Protein AF-A0A5C6MUR7-F1 (afdb_monomer)

Mean predicted aligned error: 11.68 Å

Structure (mmCIF, N/CA/C/O backbone):
data_AF-A0A5C6MUR7-F1
#
_entry.id   AF-A0A5C6MUR7-F1
#
loop_
_atom_site.group_PDB
_atom_site.id
_atom_site.type_symbol
_atom_site.label_atom_id
_atom_site.label_alt_id
_atom_site.label_comp_id
_atom_site.label_asym_id
_atom_site.label_entity_id
_atom_site.label_seq_id
_atom_site.pdbx_PDB_ins_code
_atom_site.Cartn_x
_atom_site.Cartn_y
_atom_site.Cartn_z
_atom_site.oc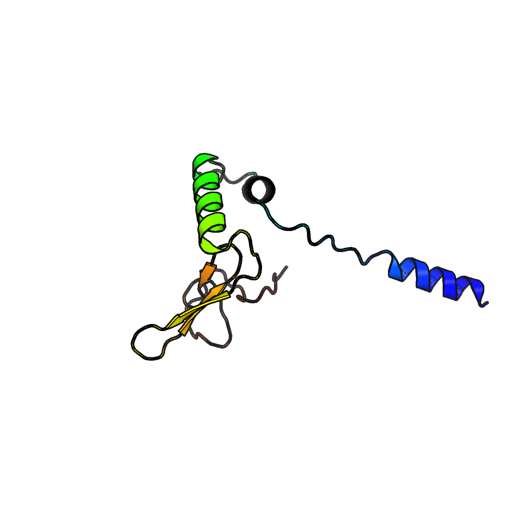cupancy
_atom_site.B_iso_or_equiv
_atom_site.auth_seq_id
_atom_site.auth_comp_id
_atom_site.auth_asym_id
_atom_site.auth_atom_id
_atom_site.pdbx_PDB_model_num
ATOM 1 N N . MET A 1 1 ? -44.549 -25.545 -18.283 1.00 50.78 1 MET A N 1
ATOM 2 C CA . MET A 1 1 ? -43.369 -25.531 -17.377 1.00 50.78 1 MET A CA 1
ATOM 3 C C . MET A 1 1 ? -42.419 -24.356 -17.661 1.00 50.78 1 MET A C 1
ATOM 5 O O . MET A 1 1 ? -41.348 -24.287 -17.076 1.00 50.78 1 MET A O 1
ATOM 9 N N . GLU A 1 2 ? -42.823 -23.378 -18.478 1.00 56.94 2 GLU A N 1
ATOM 10 C CA . GLU A 1 2 ? -41.952 -22.283 -18.941 1.00 56.94 2 GLU A CA 1
ATOM 11 C C . GLU A 1 2 ? -41.802 -21.112 -17.957 1.00 56.94 2 GLU A C 1
ATOM 13 O O . GLU A 1 2 ? -40.797 -20.407 -17.992 1.00 56.94 2 GLU A O 1
ATOM 18 N N . GLY A 1 3 ? -42.759 -20.914 -17.043 1.00 55.28 3 GLY A N 1
ATOM 19 C CA . GLY A 1 3 ? -42.715 -19.809 -16.075 1.00 55.28 3 GLY A CA 1
ATOM 20 C C . GLY A 1 3 ? -41.657 -19.984 -14.979 1.00 55.28 3 GLY A C 1
ATOM 21 O O . GLY A 1 3 ? -40.980 -19.028 -14.618 1.00 55.28 3 GLY A O 1
ATOM 22 N N . LYS A 1 4 ? -41.452 -21.218 -14.490 1.00 58.34 4 LYS A N 1
ATOM 23 C CA . LYS A 1 4 ? -40.490 -21.519 -13.410 1.00 58.34 4 LYS A CA 1
ATOM 24 C C . LYS A 1 4 ? -39.032 -21.329 -13.848 1.00 58.34 4 LYS A C 1
ATOM 26 O O . LYS A 1 4 ? -38.221 -20.858 -13.060 1.00 58.34 4 LYS A O 1
ATOM 31 N N . MET A 1 5 ? -38.724 -21.631 -15.112 1.00 62.00 5 MET A N 1
ATOM 32 C CA . MET A 1 5 ? -37.383 -21.462 -15.687 1.00 62.00 5 MET A CA 1
ATOM 33 C C . MET A 1 5 ? -36.985 -19.981 -15.770 1.00 62.00 5 MET A C 1
ATOM 35 O O . MET A 1 5 ? -35.854 -19.623 -15.456 1.00 62.00 5 MET A O 1
ATOM 39 N N . ARG A 1 6 ? -37.933 -19.102 -16.133 1.00 61.75 6 ARG A N 1
ATOM 40 C CA . ARG A 1 6 ? -37.694 -17.650 -16.208 1.00 61.75 6 ARG A CA 1
ATOM 41 C C . ARG A 1 6 ? -37.486 -17.024 -14.829 1.00 61.75 6 ARG A C 1
ATOM 43 O O . ARG A 1 6 ? -36.627 -16.165 -14.688 1.00 61.75 6 ARG A O 1
ATOM 50 N N . VAL A 1 7 ? -38.215 -17.493 -13.813 1.00 66.75 7 VAL A N 1
ATOM 51 C CA . VAL A 1 7 ? -38.049 -17.035 -12.421 1.00 66.75 7 VAL A CA 1
ATOM 52 C C . VAL A 1 7 ? -36.666 -17.408 -11.876 1.00 66.75 7 VAL A C 1
ATOM 54 O O . VAL A 1 7 ? -36.010 -16.571 -11.263 1.00 66.75 7 VAL A O 1
ATOM 57 N N . LEU A 1 8 ? -36.183 -18.623 -12.157 1.00 61.44 8 LEU A N 1
ATOM 58 C CA . LEU A 1 8 ? -34.841 -19.064 -11.756 1.00 61.44 8 LEU A CA 1
ATOM 59 C C . LEU A 1 8 ? -33.731 -18.243 -12.429 1.00 61.44 8 LEU A C 1
ATOM 61 O O . LEU A 1 8 ? -32.764 -17.870 -11.772 1.00 61.44 8 LEU A O 1
ATOM 65 N N . LEU A 1 9 ? -33.896 -17.906 -13.711 1.00 60.00 9 LEU A N 1
ATOM 66 C CA . LEU A 1 9 ? -32.955 -17.058 -14.451 1.00 60.00 9 LEU A CA 1
ATOM 67 C C . LEU A 1 9 ? -32.847 -15.646 -13.855 1.00 60.00 9 LEU A C 1
ATOM 69 O O . LEU A 1 9 ? -31.740 -15.145 -13.692 1.00 60.00 9 LEU A O 1
ATOM 73 N N . VAL A 1 10 ? -33.971 -15.025 -13.479 1.00 63.25 10 VAL A N 1
ATOM 74 C CA . VAL A 1 10 ? -33.990 -13.669 -12.895 1.00 63.25 10 VAL A CA 1
ATOM 75 C C . VAL A 1 10 ? -33.375 -13.640 -11.489 1.00 63.25 10 VAL A C 1
ATOM 77 O O . VAL A 1 10 ? -32.648 -12.703 -11.169 1.00 63.25 10 VAL A O 1
ATOM 80 N N . LEU A 1 11 ? -33.595 -14.678 -10.674 1.00 59.94 11 LEU A N 1
ATOM 81 C CA . LEU A 1 11 ? -33.025 -14.783 -9.321 1.00 59.94 11 LEU A CA 1
ATOM 82 C C . LEU A 1 11 ? -31.497 -14.963 -9.323 1.00 59.94 11 LEU A C 1
ATOM 84 O O . LEU A 1 11 ? -30.813 -14.442 -8.444 1.00 59.94 11 LEU A O 1
ATOM 88 N N . LEU A 1 12 ? -30.945 -15.662 -10.320 1.00 64.19 12 LEU A N 1
ATOM 89 C CA . LEU A 1 12 ? -29.494 -15.826 -10.465 1.00 64.19 12 LEU A CA 1
ATOM 90 C C . LEU A 1 12 ? -28.795 -14.528 -10.907 1.00 64.19 12 LEU A C 1
ATOM 92 O O . LEU A 1 12 ? -27.635 -14.311 -10.568 1.00 64.19 12 LEU A O 1
ATOM 96 N N . LEU A 1 13 ? -29.502 -13.639 -11.613 1.00 58.66 13 LEU A N 1
ATOM 97 C CA . LEU A 1 13 ? -28.966 -12.354 -12.080 1.00 58.66 13 LEU A CA 1
ATOM 98 C C . LEU A 1 13 ? -28.882 -11.285 -10.972 1.00 58.66 13 LEU A C 1
ATOM 100 O O . LEU A 1 13 ? -28.111 -10.338 -11.106 1.00 58.66 13 LEU A O 1
ATOM 104 N N . SER A 1 14 ? -29.627 -11.421 -9.868 1.00 62.88 14 SER A N 1
ATOM 105 C CA . SER A 1 14 ? -29.667 -10.412 -8.793 1.00 62.88 14 SER A CA 1
ATOM 106 C C . SER A 1 14 ? -28.505 -10.458 -7.788 1.00 62.88 14 SER A C 1
ATOM 108 O O . SER A 1 14 ? -28.422 -9.582 -6.934 1.00 62.88 14 SER A O 1
ATOM 110 N N . CYS A 1 15 ? -27.588 -11.427 -7.877 1.00 56.31 15 CYS A N 1
ATOM 111 C CA . CYS A 1 15 ? -26.512 -11.605 -6.887 1.00 56.31 15 CYS A CA 1
ATOM 112 C C . CYS A 1 15 ? -25.146 -11.007 -7.289 1.00 56.31 15 CYS A C 1
ATOM 114 O O . CYS A 1 15 ? -24.135 -11.338 -6.677 1.00 56.31 15 CYS A O 1
ATOM 116 N N . GLY A 1 16 ? -25.090 -10.158 -8.321 1.00 55.78 16 GLY A N 1
ATOM 117 C CA . GLY A 1 16 ? -23.824 -9.746 -8.946 1.00 55.78 16 GLY A CA 1
ATOM 118 C C . GLY A 1 16 ? -23.342 -8.315 -8.703 1.00 55.78 16 GLY A C 1
ATOM 119 O O . GLY A 1 16 ? -22.262 -7.984 -9.185 1.00 55.78 16 GLY A O 1
ATOM 120 N N . LEU A 1 17 ? -24.084 -7.450 -7.998 1.00 49.03 17 LEU A N 1
ATOM 121 C CA . LEU A 1 17 ? -23.581 -6.103 -7.697 1.00 49.03 17 LEU A CA 1
ATOM 122 C C . LEU A 1 17 ? -22.566 -6.177 -6.552 1.00 49.03 17 LEU A C 1
ATOM 124 O O . LEU A 1 17 ? -22.871 -5.871 -5.403 1.00 49.03 17 LEU A O 1
ATOM 128 N N . VAL A 1 18 ? -21.348 -6.615 -6.879 1.00 60.06 18 VAL A N 1
ATOM 129 C CA . VAL A 1 18 ? -20.186 -6.296 -6.058 1.00 60.06 18 VAL A CA 1
ATOM 130 C C . VAL A 1 18 ? -19.976 -4.792 -6.216 1.00 60.06 18 VAL A C 1
ATOM 132 O O . VAL A 1 18 ? -19.613 -4.296 -7.282 1.00 60.06 18 VAL A O 1
ATOM 135 N N . ASP A 1 19 ? -20.345 -4.042 -5.186 1.00 48.03 19 ASP A N 1
ATOM 136 C CA . ASP A 1 19 ? -20.177 -2.598 -5.170 1.00 48.03 19 ASP A CA 1
ATOM 137 C C . ASP A 1 19 ? -18.677 -2.324 -5.021 1.00 48.03 19 ASP A C 1
ATOM 139 O O . ASP A 1 19 ? -18.104 -2.453 -3.936 1.00 48.03 19 ASP A O 1
ATOM 143 N N . SER A 1 20 ? -17.988 -2.045 -6.129 1.00 60.88 20 SER A N 1
ATOM 144 C CA . SER A 1 20 ? -16.594 -1.609 -6.080 1.00 60.88 20 SER A CA 1
ATOM 145 C C . SER A 1 20 ? -16.566 -0.145 -5.643 1.00 60.88 20 SER A C 1
ATOM 147 O O . SER A 1 20 ? -16.295 0.751 -6.446 1.00 60.88 20 SER A O 1
ATOM 149 N N . GLN A 1 21 ? -16.899 0.115 -4.378 1.00 65.31 21 GLN A N 1
ATOM 150 C CA . GLN A 1 21 ? -16.852 1.465 -3.845 1.00 65.31 21 GLN A CA 1
ATOM 151 C C . GLN A 1 21 ? -15.391 1.948 -3.871 1.00 65.31 21 GLN A C 1
ATOM 153 O O . GLN A 1 21 ? -14.513 1.283 -3.310 1.00 65.31 21 GLN A O 1
ATOM 158 N N . PRO A 1 22 ? -15.085 3.080 -4.532 1.00 69.19 22 PRO A N 1
ATOM 159 C CA . PRO A 1 22 ? -13.721 3.575 -4.600 1.00 69.19 22 PRO A CA 1
ATOM 160 C C . PRO A 1 22 ? -13.219 3.908 -3.194 1.00 69.19 22 PRO A C 1
ATOM 162 O O . PRO A 1 22 ? -13.878 4.614 -2.424 1.00 69.19 22 PRO A O 1
ATOM 165 N N . VAL A 1 23 ? -12.028 3.406 -2.862 1.00 86.44 23 VAL A N 1
ATOM 166 C CA . VAL A 1 23 ? -11.382 3.725 -1.589 1.00 86.44 23 VAL A CA 1
ATOM 167 C C . VAL A 1 23 ? -11.055 5.219 -1.573 1.00 86.44 23 VAL A C 1
ATOM 169 O O . VAL A 1 23 ? -10.481 5.755 -2.514 1.00 86.44 23 VAL A O 1
ATOM 172 N N . ASN A 1 24 ? -11.433 5.910 -0.500 1.00 90.06 24 ASN A N 1
ATOM 173 C CA . ASN A 1 24 ? -11.117 7.318 -0.261 1.00 90.06 24 ASN A CA 1
ATOM 174 C C . ASN A 1 24 ? -10.484 7.485 1.132 1.00 90.06 24 ASN A C 1
ATOM 176 O O . ASN A 1 24 ? -10.294 6.501 1.845 1.00 90.06 24 ASN A O 1
ATOM 180 N N . LYS A 1 25 ? -10.161 8.719 1.541 1.00 90.75 25 LYS A N 1
ATOM 181 C CA . LYS A 1 25 ? -9.479 9.001 2.821 1.00 90.75 25 LYS A CA 1
ATOM 182 C C . LYS A 1 25 ? -10.168 8.353 4.027 1.00 90.75 25 LYS A C 1
ATOM 184 O O . LYS A 1 25 ? -9.534 7.600 4.763 1.00 90.75 25 LYS A O 1
ATOM 189 N N . CYS A 1 26 ? -11.453 8.651 4.220 1.00 90.56 26 CYS A N 1
ATOM 190 C CA . CYS A 1 26 ? -12.217 8.178 5.374 1.00 90.56 26 CYS A CA 1
ATOM 191 C C . CYS A 1 26 ? -12.431 6.666 5.307 1.00 90.56 26 CYS A C 1
ATOM 193 O O . CYS A 1 26 ? -12.258 5.979 6.310 1.00 90.56 26 CYS A O 1
ATOM 195 N N . HIS A 1 27 ? -12.737 6.147 4.115 1.00 91.75 27 HIS A N 1
ATOM 196 C CA . HIS A 1 27 ? -12.964 4.721 3.926 1.00 91.75 27 HIS A CA 1
ATOM 197 C C . HIS A 1 27 ? -11.695 3.899 4.183 1.00 91.75 27 HIS A C 1
ATOM 199 O O . HIS A 1 27 ? -11.743 2.885 4.871 1.00 91.75 27 HIS A O 1
ATOM 205 N N . LEU A 1 28 ? -10.532 4.370 3.719 1.00 91.88 28 LEU A N 1
ATOM 206 C CA . LEU A 1 28 ? -9.253 3.736 4.033 1.00 91.88 28 LEU A CA 1
ATOM 207 C C . LEU A 1 28 ? -9.004 3.720 5.543 1.00 91.88 28 LEU A C 1
ATOM 209 O O . LEU A 1 28 ? -8.634 2.687 6.090 1.00 91.88 28 LEU A O 1
ATOM 213 N N . GLN A 1 29 ? -9.223 4.846 6.224 1.00 89.88 29 GLN A N 1
ATOM 214 C CA . GLN A 1 29 ? -9.026 4.924 7.669 1.00 89.88 29 GLN A CA 1
ATOM 215 C C . GLN A 1 29 ? -9.926 3.932 8.419 1.00 89.88 29 GLN A C 1
ATOM 217 O O . GLN A 1 29 ? -9.462 3.258 9.335 1.00 89.88 29 GLN A O 1
ATOM 222 N N . GLU A 1 30 ? -11.188 3.803 8.015 1.00 90.56 30 GLU A N 1
ATOM 223 C CA . GLU A 1 30 ? -12.123 2.838 8.592 1.00 90.56 30 GLU A CA 1
ATOM 224 C C . GLU A 1 30 ? -11.662 1.389 8.379 1.00 90.56 30 GLU A C 1
ATOM 226 O O . GLU A 1 30 ? -11.608 0.618 9.342 1.00 90.56 30 GLU A O 1
ATOM 231 N N . LEU A 1 31 ? -11.230 1.041 7.162 1.00 89.62 31 LEU A N 1
ATOM 232 C CA . LEU A 1 31 ? -10.670 -0.279 6.854 1.00 89.62 31 LEU A CA 1
ATOM 233 C C . LEU A 1 31 ? -9.430 -0.584 7.703 1.00 89.62 31 LEU A C 1
ATOM 235 O O . LEU A 1 31 ? -9.282 -1.692 8.215 1.00 89.62 31 LEU A O 1
ATOM 239 N N . MET A 1 32 ? -8.552 0.400 7.909 1.00 88.88 32 MET A N 1
ATOM 240 C CA . MET A 1 32 ? -7.363 0.242 8.750 1.00 88.88 32 MET A CA 1
ATOM 241 C C . MET A 1 32 ? -7.721 0.068 10.226 1.00 88.88 32 MET A C 1
ATOM 243 O O . MET A 1 32 ? -7.130 -0.772 10.906 1.00 88.88 32 MET A O 1
ATOM 247 N N . ILE A 1 33 ? -8.710 0.812 10.731 1.00 86.88 33 ILE A N 1
ATOM 248 C CA . ILE A 1 33 ? -9.236 0.620 12.087 1.00 86.88 33 ILE A CA 1
ATOM 249 C C . ILE A 1 33 ? -9.777 -0.800 12.223 1.00 86.88 33 ILE A C 1
ATOM 251 O O . ILE A 1 33 ? -9.420 -1.495 13.169 1.00 86.88 33 ILE A O 1
ATOM 255 N N . GLN A 1 34 ? -10.593 -1.257 11.273 1.00 89.75 34 GLN A N 1
ATOM 256 C CA . GLN A 1 34 ? -11.172 -2.596 11.290 1.00 89.75 34 GLN A CA 1
ATOM 257 C C . GLN A 1 34 ? -10.102 -3.693 11.244 1.00 89.75 34 GLN A C 1
ATOM 259 O O . GLN A 1 34 ? -10.146 -4.603 12.069 1.00 89.75 34 GLN A O 1
ATOM 264 N N . ALA A 1 35 ? -9.124 -3.584 10.342 1.00 86.19 35 ALA A N 1
ATOM 265 C CA . ALA A 1 35 ? -8.047 -4.559 10.171 1.00 86.19 35 ALA A CA 1
ATOM 266 C C . ALA A 1 35 ? -7.094 -4.643 11.377 1.00 86.19 35 ALA A C 1
ATOM 268 O O . ALA A 1 35 ? -6.383 -5.633 11.540 1.00 86.19 35 ALA A O 1
ATOM 269 N N . THR A 1 36 ? -7.067 -3.613 12.228 1.00 86.25 36 THR A N 1
ATOM 270 C CA . THR A 1 36 ? -6.179 -3.539 13.400 1.00 86.25 36 THR A CA 1
ATOM 271 C C . THR A 1 36 ? -6.908 -3.733 14.730 1.00 86.25 36 THR A C 1
ATOM 273 O O . THR A 1 36 ? -6.262 -3.743 15.783 1.00 86.25 36 THR A O 1
ATOM 276 N N . LYS A 1 37 ? -8.236 -3.940 14.717 1.00 86.94 37 LYS A N 1
ATOM 277 C CA . LYS A 1 37 ? -9.017 -4.248 15.926 1.00 86.94 37 LYS A CA 1
ATOM 278 C C . LYS A 1 37 ? -8.400 -5.440 16.666 1.00 86.94 37 LYS A C 1
ATOM 280 O O . LYS A 1 37 ? -8.133 -6.483 16.082 1.00 86.94 37 LYS A O 1
ATOM 285 N N . GLY A 1 38 ? -8.170 -5.274 17.968 1.00 81.19 38 GLY A N 1
ATOM 286 C CA . GLY A 1 38 ? -7.580 -6.309 18.826 1.00 81.19 38 GLY A CA 1
ATOM 287 C C . GLY A 1 38 ? -6.053 -6.447 18.738 1.00 81.19 38 GLY A C 1
ATOM 288 O O . GLY A 1 38 ? -5.495 -7.303 19.420 1.00 81.19 38 GLY A O 1
ATOM 289 N N . LYS A 1 39 ? -5.354 -5.611 17.953 1.00 79.62 39 LYS A N 1
ATOM 290 C CA . LYS A 1 39 ? -3.885 -5.614 17.853 1.00 79.62 39 LYS A CA 1
ATOM 291 C C . LYS A 1 39 ? -3.268 -4.461 18.657 1.00 79.62 39 LYS A C 1
ATOM 293 O O . LYS A 1 39 ? -3.337 -3.305 18.254 1.00 79.62 39 LYS A O 1
ATOM 298 N N . SER A 1 40 ? -2.600 -4.762 19.770 1.00 62.25 40 SER A N 1
ATOM 299 C CA . SER A 1 40 ? -1.979 -3.769 20.667 1.00 62.25 40 SER A CA 1
ATOM 300 C C . SER A 1 40 ? -0.549 -3.380 20.255 1.00 62.25 40 SER A C 1
ATOM 302 O O . SER A 1 40 ? 0.360 -3.373 21.081 1.00 62.25 40 SER A O 1
ATOM 304 N N . ASN A 1 41 ? -0.324 -3.090 18.969 1.00 64.50 41 ASN A N 1
ATOM 305 C CA . ASN A 1 41 ? 1.029 -2.916 18.411 1.00 64.50 41 ASN A CA 1
ATOM 306 C C . ASN A 1 41 ? 1.292 -1.491 17.878 1.00 64.50 41 ASN A C 1
ATOM 308 O O . ASN A 1 41 ? 2.100 -1.317 16.972 1.00 64.50 41 ASN A O 1
ATOM 312 N N . GLY A 1 42 ? 0.564 -0.471 18.353 1.00 66.38 42 GLY A N 1
ATOM 313 C CA . GLY A 1 42 ? 0.674 0.917 17.857 1.00 66.38 42 GLY A CA 1
ATOM 314 C C . GLY A 1 42 ? 0.035 1.163 16.480 1.00 66.38 42 GLY A C 1
ATOM 315 O O . GLY A 1 42 ? -0.157 2.303 16.077 1.00 66.38 42 GLY A O 1
ATOM 316 N N . LEU A 1 43 ? -0.377 0.099 15.789 1.00 70.31 43 LEU A N 1
ATOM 317 C CA . LEU A 1 43 ? -1.117 0.127 14.521 1.00 70.31 43 LEU A CA 1
ATOM 318 C C . LEU A 1 43 ? -2.526 0.733 14.638 1.00 70.31 43 LEU A C 1
ATOM 320 O O . LEU A 1 43 ? -3.070 1.180 13.635 1.00 70.31 43 LEU A O 1
ATOM 324 N N . SER A 1 44 ? -3.092 0.777 15.848 1.00 71.81 44 SER A N 1
ATOM 325 C CA . SER A 1 44 ? -4.362 1.444 16.156 1.00 71.81 44 SER A CA 1
ATOM 326 C C . SER A 1 44 ? -4.214 2.957 16.393 1.00 71.81 44 SER A C 1
ATOM 328 O O . SER A 1 44 ? -5.204 3.634 16.676 1.00 71.81 44 SER A O 1
ATOM 330 N N . ASP A 1 45 ? -2.991 3.498 16.333 1.00 85.62 45 ASP A N 1
ATOM 331 C CA . ASP A 1 45 ? -2.732 4.922 16.531 1.00 85.62 45 ASP A CA 1
ATOM 332 C C . ASP A 1 45 ? -3.212 5.743 15.321 1.00 85.62 45 ASP A C 1
ATOM 334 O O . ASP A 1 45 ? -2.827 5.507 14.171 1.00 85.62 45 ASP A O 1
ATOM 338 N N . ARG A 1 46 ? -4.046 6.755 15.583 1.00 84.62 46 ARG A N 1
ATOM 339 C CA . ARG A 1 46 ? -4.629 7.611 14.536 1.00 84.62 46 ARG A CA 1
ATOM 340 C C . ARG A 1 46 ? -3.582 8.424 13.771 1.00 84.62 46 ARG A C 1
ATOM 342 O O . ARG A 1 46 ? -3.771 8.680 12.586 1.00 84.62 46 ARG A O 1
ATOM 349 N N . THR A 1 47 ? -2.484 8.809 14.415 1.00 88.81 47 THR A N 1
ATOM 350 C CA . THR A 1 47 ? -1.356 9.512 13.785 1.00 88.81 47 THR A CA 1
ATOM 351 C C . THR A 1 47 ? -0.639 8.595 12.806 1.00 88.81 47 THR A C 1
ATOM 353 O O . THR A 1 47 ? -0.265 9.020 11.712 1.00 88.81 47 THR A O 1
ATOM 356 N N . PHE A 1 48 ? -0.465 7.323 13.170 1.00 88.94 48 PHE A N 1
ATOM 357 C CA . PHE A 1 48 ? 0.115 6.327 12.274 1.00 88.94 48 PHE A CA 1
ATOM 358 C C . PHE A 1 48 ? -0.784 6.077 11.056 1.00 88.94 48 PHE A C 1
ATOM 360 O O . PHE A 1 48 ? -0.307 6.133 9.922 1.00 88.94 48 PHE A O 1
ATOM 367 N N . MET A 1 49 ? -2.094 5.916 11.267 1.00 87.56 49 MET A N 1
ATOM 368 C CA . MET A 1 49 ? -3.065 5.799 10.171 1.00 87.56 49 MET A CA 1
ATOM 369 C C . MET A 1 49 ? -3.044 7.027 9.258 1.00 87.56 49 MET A C 1
ATOM 371 O O . MET A 1 49 ? -3.020 6.878 8.042 1.00 87.56 49 MET A O 1
ATOM 375 N N . ALA A 1 50 ? -2.967 8.239 9.817 1.00 91.81 50 ALA A N 1
ATOM 376 C CA . ALA A 1 50 ? -2.879 9.466 9.028 1.00 91.81 50 ALA A CA 1
ATOM 377 C C . ALA A 1 50 ? -1.621 9.510 8.143 1.00 91.81 50 ALA A C 1
ATOM 379 O O . ALA A 1 50 ? -1.703 9.936 6.990 1.00 91.81 50 ALA A O 1
ATOM 380 N N . LYS A 1 51 ? -0.469 9.029 8.637 1.00 93.94 51 LYS A N 1
ATOM 381 C CA . LYS A 1 51 ? 0.757 8.910 7.826 1.00 93.94 51 LYS A CA 1
ATOM 382 C C . LYS A 1 51 ? 0.567 7.949 6.657 1.00 93.94 51 LYS A C 1
ATOM 384 O O . LYS A 1 51 ? 0.975 8.273 5.544 1.00 93.94 51 LYS A O 1
ATOM 389 N N . ILE A 1 52 ? -0.072 6.804 6.890 1.00 93.06 52 ILE A N 1
ATOM 390 C CA . ILE A 1 52 ? -0.345 5.838 5.822 1.00 93.06 52 ILE A CA 1
ATOM 391 C C . ILE A 1 52 ? -1.338 6.414 4.813 1.00 93.06 52 ILE A C 1
ATOM 393 O O . ILE A 1 52 ? -1.067 6.372 3.617 1.00 93.06 52 ILE A O 1
ATOM 397 N N . THR A 1 53 ? -2.437 7.019 5.267 1.00 93.81 53 THR A N 1
ATOM 398 C CA . THR A 1 53 ? -3.411 7.677 4.386 1.00 93.81 53 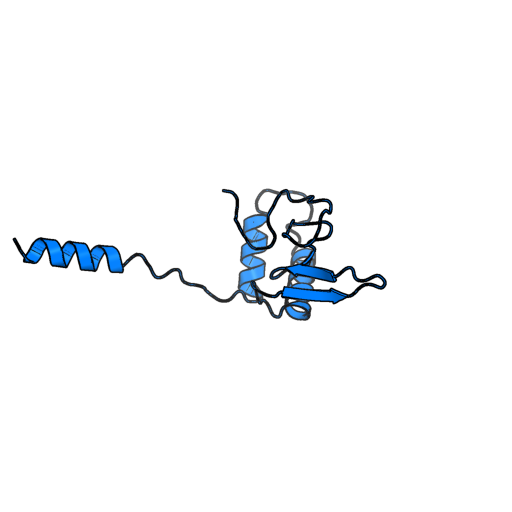THR A CA 1
ATOM 399 C C . THR A 1 53 ? -2.755 8.767 3.538 1.00 93.81 53 THR A C 1
ATOM 401 O O . THR A 1 53 ? -3.015 8.843 2.341 1.00 93.81 53 THR A O 1
ATOM 404 N N . CYS A 1 54 ? -1.865 9.574 4.125 1.00 95.81 54 CYS A N 1
ATOM 405 C CA . CYS A 1 54 ? -1.105 10.597 3.405 1.00 95.81 54 CYS A CA 1
ATOM 406 C C . CYS A 1 54 ? -0.173 9.987 2.346 1.00 95.81 54 CYS A C 1
ATOM 408 O O . CYS A 1 54 ? -0.132 10.461 1.207 1.00 95.81 54 CYS A O 1
ATOM 410 N N . ALA A 1 55 ? 0.537 8.907 2.690 1.00 95.62 55 ALA A N 1
ATOM 411 C CA . ALA A 1 55 ? 1.378 8.190 1.739 1.00 95.62 55 ALA A CA 1
ATOM 412 C C . ALA A 1 55 ? 0.543 7.658 0.566 1.00 95.62 55 ALA A C 1
ATOM 414 O O . ALA A 1 55 ? 0.856 7.961 -0.580 1.00 95.62 55 ALA A O 1
ATOM 415 N N . VAL A 1 56 ? -0.559 6.958 0.846 1.00 96.06 56 VAL A N 1
ATOM 416 C CA . VAL A 1 56 ? -1.488 6.425 -0.163 1.00 96.06 56 VAL A CA 1
ATOM 417 C C . VAL A 1 56 ? -2.028 7.522 -1.080 1.00 96.06 56 VAL A C 1
ATOM 419 O O . VAL A 1 56 ? -2.003 7.382 -2.303 1.00 96.06 56 VAL A O 1
ATOM 422 N N . GLU A 1 57 ? -2.492 8.635 -0.515 1.00 95.62 57 GLU A N 1
ATOM 423 C CA . GLU A 1 57 ? -2.985 9.764 -1.303 1.00 95.62 57 GLU A CA 1
ATOM 424 C C . GLU A 1 57 ? -1.911 10.293 -2.258 1.00 95.62 57 GLU A C 1
ATOM 426 O O . GLU A 1 57 ? -2.195 10.556 -3.427 1.00 95.62 57 GLU A O 1
ATOM 431 N N . THR A 1 58 ? -0.678 10.412 -1.768 1.00 95.62 58 THR A N 1
ATOM 432 C CA . THR A 1 58 ? 0.447 10.963 -2.526 1.00 95.62 58 THR A CA 1
ATOM 433 C C . THR A 1 58 ? 0.922 10.010 -3.621 1.00 95.62 58 THR A C 1
ATOM 435 O O . THR A 1 58 ? 1.225 10.459 -4.725 1.00 95.62 58 THR A O 1
ATOM 438 N N . VAL A 1 59 ? 0.986 8.705 -3.336 1.00 94.06 59 VAL A N 1
ATOM 439 C CA . VAL A 1 59 ? 1.621 7.722 -4.229 1.00 94.06 59 VAL A CA 1
ATOM 440 C C . VAL A 1 59 ? 0.661 7.074 -5.220 1.00 94.06 59 VAL A C 1
ATOM 442 O O . VAL A 1 59 ? 1.057 6.781 -6.344 1.00 94.06 59 VAL A O 1
ATOM 445 N N . THR A 1 60 ? -0.593 6.842 -4.828 1.00 95.06 60 THR A N 1
ATOM 446 C CA . THR A 1 60 ? -1.553 6.078 -5.640 1.00 95.06 60 THR A CA 1
ATOM 447 C C . THR A 1 60 ? -2.875 6.792 -5.832 1.00 95.06 60 THR A C 1
ATOM 449 O O . THR A 1 60 ? -3.689 6.320 -6.621 1.00 95.06 60 THR A O 1
ATOM 452 N N . ARG A 1 61 ? -3.123 7.914 -5.137 1.00 95.25 61 ARG A N 1
ATOM 453 C CA . ARG A 1 61 ? -4.429 8.596 -5.143 1.00 95.25 61 ARG A CA 1
ATOM 454 C C . ARG A 1 61 ? -5.572 7.621 -4.825 1.00 95.25 61 ARG A C 1
ATOM 456 O O . ARG A 1 61 ? -6.639 7.704 -5.420 1.00 95.25 61 ARG A O 1
ATOM 463 N N . PHE A 1 62 ? -5.321 6.694 -3.895 1.00 93.88 62 PHE A N 1
ATOM 464 C CA . PHE A 1 62 ? -6.235 5.613 -3.503 1.00 93.88 62 PHE A CA 1
ATOM 465 C C . PHE A 1 62 ? -6.564 4.588 -4.604 1.00 93.88 62 PHE A C 1
ATOM 467 O O . PHE A 1 62 ? -7.479 3.782 -4.441 1.00 93.88 62 PHE A O 1
ATOM 474 N N . ASN A 1 63 ? -5.806 4.556 -5.703 1.00 92.00 63 ASN A N 1
ATOM 475 C CA . ASN A 1 63 ? -5.958 3.536 -6.732 1.00 92.00 63 ASN A CA 1
ATOM 476 C C . ASN A 1 63 ? -5.441 2.178 -6.223 1.00 92.00 63 ASN A C 1
ATOM 478 O O . ASN A 1 63 ? -4.236 1.959 -6.074 1.00 92.00 63 ASN A O 1
ATOM 482 N N . THR A 1 64 ? -6.363 1.251 -5.969 1.00 91.06 64 THR A N 1
ATOM 483 C CA . THR A 1 64 ? -6.076 -0.108 -5.483 1.00 91.06 64 THR A CA 1
ATOM 484 C C . THR A 1 64 ? -5.438 -1.010 -6.535 1.00 91.06 64 THR A C 1
ATOM 486 O O . THR A 1 64 ? -4.840 -2.017 -6.171 1.00 91.06 64 THR A O 1
ATOM 489 N N . SER A 1 65 ? -5.496 -0.629 -7.811 1.00 91.12 65 SER A N 1
ATOM 490 C CA . SER A 1 65 ? -4.893 -1.341 -8.942 1.00 91.12 65 SER A CA 1
ATOM 491 C C . SER A 1 65 ? -3.625 -0.655 -9.464 1.00 91.12 65 SER A C 1
ATOM 493 O O . SER A 1 65 ? -3.149 -0.986 -10.548 1.00 91.12 65 SER A O 1
ATOM 495 N N . ALA A 1 66 ? -3.072 0.316 -8.729 1.00 92.81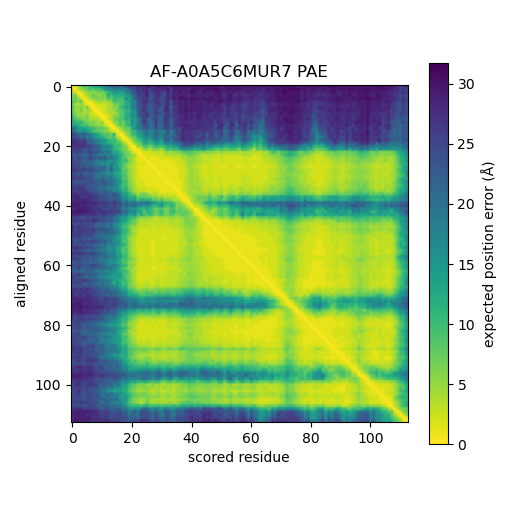 66 ALA A N 1
ATOM 496 C CA . ALA A 1 66 ? -1.869 1.029 -9.142 1.00 92.81 66 ALA A CA 1
ATOM 497 C C . ALA A 1 66 ? -0.672 0.076 -9.287 1.00 92.81 66 ALA A C 1
ATOM 499 O O . ALA A 1 66 ? -0.324 -0.644 -8.350 1.00 92.81 66 ALA A O 1
ATOM 500 N N . VAL A 1 67 ? -0.007 0.129 -10.442 1.00 91.88 67 VAL A N 1
ATOM 501 C CA . VAL A 1 67 ? 1.249 -0.583 -10.694 1.00 91.88 67 VAL A CA 1
ATOM 502 C C . VAL A 1 67 ? 2.291 0.413 -11.172 1.00 91.88 67 VAL A C 1
ATOM 504 O O . VAL A 1 67 ? 2.139 1.004 -12.238 1.00 91.88 67 VAL A O 1
ATOM 507 N N . ASN A 1 68 ? 3.363 0.572 -10.400 1.00 91.69 68 ASN A N 1
ATOM 508 C CA . ASN A 1 68 ? 4.502 1.402 -10.780 1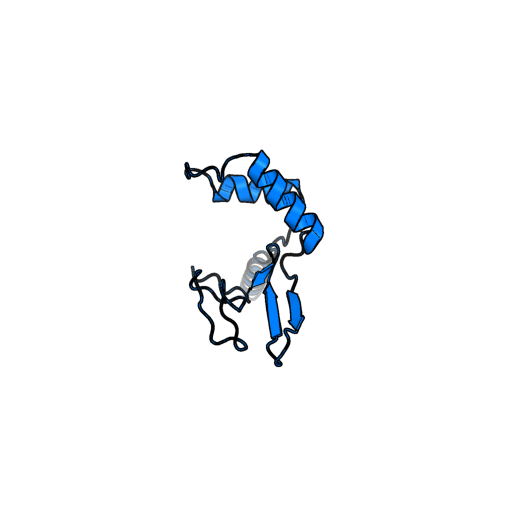.00 91.69 68 ASN A CA 1
ATOM 509 C C . ASN A 1 68 ? 5.730 0.534 -11.040 1.00 91.69 68 ASN A C 1
ATOM 511 O O . ASN A 1 68 ? 5.917 -0.509 -10.413 1.00 91.69 68 ASN A O 1
ATOM 515 N N . GLN A 1 69 ? 6.578 0.969 -11.971 1.00 89.69 69 GLN A N 1
ATOM 516 C CA . GLN A 1 69 ? 7.796 0.255 -12.343 1.00 89.69 69 GLN A CA 1
ATOM 517 C C . GLN A 1 69 ? 9.006 1.169 -12.194 1.00 89.69 69 GLN A C 1
ATOM 519 O O . GLN A 1 69 ? 8.979 2.323 -12.618 1.00 89.69 69 GLN A O 1
ATOM 524 N N . MET A 1 70 ? 10.077 0.637 -11.614 1.00 85.12 70 MET A N 1
ATOM 525 C CA . MET A 1 70 ? 11.353 1.324 -11.482 1.00 85.12 70 MET A CA 1
ATOM 526 C C . MET A 1 70 ? 12.464 0.464 -12.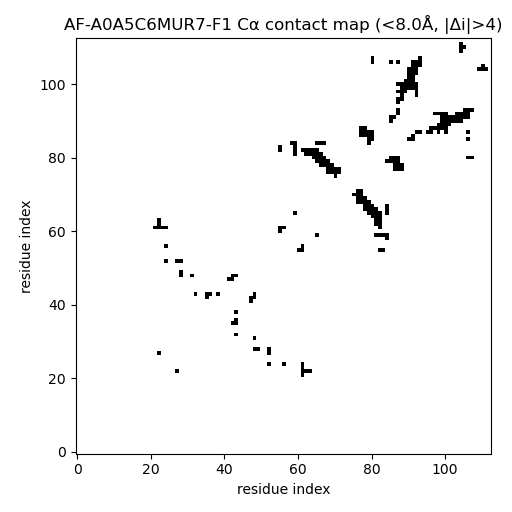076 1.00 85.12 70 MET A C 1
ATOM 528 O O . MET A 1 70 ? 12.725 -0.654 -11.626 1.00 85.12 70 MET A O 1
ATOM 532 N N . THR A 1 71 ? 13.146 1.000 -13.084 1.00 80.44 71 THR A N 1
ATOM 533 C CA . THR A 1 71 ? 14.317 0.354 -13.681 1.00 80.44 71 THR A CA 1
ATOM 534 C C . THR A 1 71 ? 15.544 0.680 -12.843 1.00 80.44 71 THR A C 1
ATOM 536 O O . THR A 1 71 ? 15.955 1.836 -12.756 1.00 80.44 71 THR A O 1
ATOM 539 N N . ARG A 1 72 ? 16.152 -0.335 -12.224 1.00 71.19 72 ARG A N 1
ATOM 540 C CA . ARG A 1 72 ? 17.435 -0.179 -11.528 1.00 71.19 72 ARG A CA 1
ATOM 541 C C . ARG A 1 72 ? 18.587 -0.429 -12.500 1.00 71.19 72 ARG A C 1
ATOM 543 O O . ARG A 1 72 ? 18.477 -1.273 -13.389 1.00 71.19 72 ARG A O 1
ATOM 550 N N . THR A 1 73 ? 19.726 0.223 -12.277 1.00 64.88 73 THR A N 1
ATOM 551 C CA . THR A 1 73 ? 20.975 -0.039 -13.008 1.00 64.88 73 THR A CA 1
ATOM 552 C C . THR A 1 73 ? 21.285 -1.545 -13.010 1.00 64.88 73 THR A C 1
ATOM 554 O O . THR A 1 73 ? 21.366 -2.168 -11.942 1.00 64.88 73 THR A O 1
ATOM 557 N N . GLY A 1 74 ? 21.399 -2.135 -14.208 1.00 68.25 74 GLY A N 1
ATOM 558 C CA . GLY A 1 74 ? 21.597 -3.577 -14.420 1.00 68.25 74 GLY A CA 1
ATOM 559 C C . GLY A 1 74 ? 20.354 -4.375 -14.854 1.00 68.25 74 GLY A C 1
ATOM 560 O O . GLY A 1 74 ? 20.240 -5.536 -14.475 1.00 68.25 74 GLY A O 1
ATOM 561 N N . ASN A 1 75 ? 19.425 -3.776 -15.613 1.00 67.38 75 ASN A N 1
ATOM 562 C CA . ASN A 1 75 ? 18.243 -4.419 -16.228 1.00 67.38 75 ASN A CA 1
ATOM 563 C C . ASN A 1 75 ? 17.249 -5.104 -15.269 1.00 67.38 75 ASN A C 1
ATOM 565 O O . ASN A 1 75 ? 16.374 -5.843 -15.716 1.00 67.38 75 ASN A O 1
ATOM 569 N N . ARG A 1 76 ? 17.331 -4.852 -13.956 1.00 71.62 76 ARG A N 1
ATOM 570 C CA . ARG A 1 76 ? 16.319 -5.338 -13.006 1.00 71.62 76 ARG A CA 1
ATOM 571 C C . ARG A 1 76 ? 15.183 -4.330 -12.885 1.00 71.62 76 ARG A C 1
ATOM 573 O O . ARG A 1 76 ? 15.396 -3.212 -12.413 1.00 71.62 76 ARG A O 1
ATOM 580 N N . VAL A 1 77 ? 13.992 -4.754 -13.297 1.00 79.12 77 VAL A N 1
ATOM 581 C CA . VAL A 1 77 ? 12.746 -3.994 -13.172 1.00 79.12 77 VAL A CA 1
ATOM 582 C C . VAL A 1 77 ? 12.094 -4.351 -11.841 1.00 79.12 77 VAL A C 1
ATOM 584 O O . VAL A 1 77 ? 11.748 -5.506 -11.606 1.00 79.12 77 VAL A O 1
ATOM 587 N N . TRP A 1 78 ? 11.950 -3.360 -10.967 1.00 84.94 78 TRP A N 1
ATOM 588 C CA . TRP A 1 78 ? 11.187 -3.481 -9.729 1.00 84.94 78 TRP A CA 1
ATOM 589 C C . TRP A 1 78 ? 9.768 -3.022 -10.000 1.00 84.94 78 TRP A C 1
ATOM 591 O O . TRP A 1 78 ? 9.567 -1.954 -10.581 1.00 84.94 78 TRP A O 1
ATOM 601 N N . LYS A 1 79 ? 8.795 -3.821 -9.578 1.00 90.31 79 LYS A N 1
ATOM 602 C CA . LYS A 1 79 ? 7.382 -3.480 -9.690 1.00 90.31 79 LYS A CA 1
ATOM 603 C C . LYS A 1 79 ? 6.799 -3.265 -8.304 1.00 90.31 79 LYS A C 1
ATOM 605 O O . LYS A 1 79 ? 7.153 -3.975 -7.362 1.00 90.31 79 LYS A O 1
ATOM 610 N N . PHE A 1 80 ? 5.925 -2.274 -8.200 1.00 92.44 80 PHE A N 1
ATOM 611 C CA . PHE A 1 80 ? 5.223 -1.889 -6.986 1.00 92.44 80 PHE A CA 1
ATOM 612 C C . PHE A 1 80 ? 3.722 -1.976 -7.230 1.00 92.44 80 PHE A C 1
ATOM 614 O O . PHE A 1 80 ? 3.234 -1.432 -8.219 1.00 92.44 80 PHE A O 1
ATOM 621 N N . TYR A 1 81 ? 3.007 -2.651 -6.336 1.00 92.06 81 TYR A N 1
ATOM 622 C CA . TYR A 1 81 ? 1.630 -3.081 -6.539 1.00 92.06 81 TYR A CA 1
ATOM 623 C C . TYR A 1 81 ? 0.675 -2.518 -5.491 1.00 92.06 81 TYR A C 1
ATOM 625 O O . TYR A 1 81 ? 0.973 -2.454 -4.294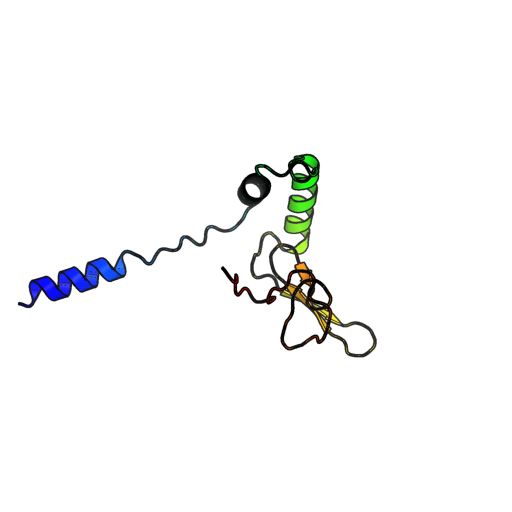 1.00 92.06 81 TYR A O 1
ATOM 633 N N . GLY A 1 82 ? -0.515 -2.169 -5.969 1.00 92.25 82 GLY A N 1
ATOM 634 C CA . GLY A 1 82 ? -1.677 -1.825 -5.173 1.00 92.25 82 GLY A CA 1
ATOM 635 C C . GLY A 1 82 ? -1.571 -0.490 -4.445 1.00 92.25 82 GLY A C 1
ATOM 636 O O . GLY A 1 82 ? -0.633 0.290 -4.622 1.00 92.25 82 GLY A O 1
ATOM 637 N N . ILE A 1 83 ? -2.551 -0.244 -3.579 1.00 93.00 83 ILE A N 1
ATOM 638 C CA . ILE A 1 83 ? -2.720 1.026 -2.860 1.00 93.00 83 ILE A CA 1
ATOM 639 C C . ILE A 1 83 ? -1.496 1.417 -2.012 1.00 93.00 83 ILE A C 1
ATOM 641 O O . ILE A 1 83 ? -1.201 2.604 -1.880 1.00 93.00 83 ILE A O 1
ATOM 645 N N . PHE A 1 84 ? -0.759 0.423 -1.503 1.00 93.31 84 PHE A N 1
ATOM 646 C CA . PHE A 1 84 ? 0.426 0.593 -0.654 1.00 93.31 84 PHE A CA 1
ATOM 647 C C . PHE A 1 84 ? 1.760 0.458 -1.395 1.00 93.31 84 PHE A C 1
ATOM 649 O O . PHE A 1 84 ? 2.804 0.569 -0.758 1.00 93.31 84 PHE A O 1
ATOM 656 N N . GLN A 1 85 ? 1.745 0.226 -2.713 1.00 94.56 85 GLN A N 1
ATOM 657 C CA . GLN A 1 85 ? 2.959 0.105 -3.527 1.00 94.56 85 GLN A CA 1
ATOM 658 C C . GLN A 1 85 ? 3.930 -0.964 -2.991 1.00 94.56 85 GLN A C 1
ATOM 660 O O . GLN A 1 85 ? 5.121 -0.720 -2.817 1.00 94.56 85 GLN A O 1
ATOM 665 N N . LEU A 1 86 ? 3.413 -2.168 -2.729 1.00 92.06 86 LEU A N 1
ATOM 666 C CA . LEU A 1 86 ? 4.198 -3.318 -2.272 1.00 92.06 86 LEU A CA 1
ATOM 667 C C . LEU A 1 86 ? 5.085 -3.844 -3.403 1.00 92.06 86 LEU A C 1
ATOM 669 O O . LEU A 1 86 ? 4.633 -3.995 -4.532 1.00 92.06 86 LEU A O 1
ATOM 673 N N . THR A 1 87 ? 6.351 -4.129 -3.117 1.00 90.69 87 THR A N 1
ATOM 674 C CA . THR A 1 87 ? 7.326 -4.524 -4.134 1.00 90.69 87 THR A CA 1
ATOM 675 C C . THR A 1 87 ? 7.392 -6.032 -4.403 1.00 90.69 87 THR A C 1
ATOM 677 O O . THR A 1 87 ? 7.426 -6.844 -3.472 1.00 90.69 87 THR A O 1
ATOM 680 N N . ASN A 1 88 ? 7.527 -6.415 -5.677 1.00 88.69 88 ASN A N 1
ATOM 681 C CA . ASN A 1 88 ? 7.826 -7.800 -6.069 1.00 88.69 88 ASN A CA 1
ATOM 682 C C . ASN A 1 88 ? 9.230 -8.285 -5.673 1.00 88.69 88 ASN A C 1
ATOM 684 O O . ASN A 1 88 ? 9.546 -9.464 -5.802 1.00 88.69 88 ASN A O 1
ATOM 688 N N . GLY A 1 89 ? 10.107 -7.383 -5.226 1.00 86.38 89 GLY A N 1
ATOM 689 C CA . GLY A 1 89 ? 11.464 -7.750 -4.842 1.00 86.38 89 GLY A CA 1
ATOM 690 C C . GLY A 1 89 ? 11.661 -8.088 -3.364 1.00 86.38 89 GLY A C 1
ATOM 691 O O . GLY A 1 89 ? 12.801 -8.310 -2.956 1.00 86.38 89 GLY A O 1
ATOM 692 N N . LEU A 1 90 ? 10.588 -8.091 -2.563 1.00 88.56 90 LEU A N 1
ATOM 693 C CA . LEU A 1 90 ? 10.632 -8.441 -1.137 1.00 88.56 90 LEU A CA 1
ATOM 694 C C . LEU A 1 90 ? 9.270 -8.865 -0.563 1.00 88.56 90 LEU A C 1
ATOM 696 O O . LEU A 1 90 ? 9.202 -9.769 0.269 1.00 88.56 90 LEU A O 1
ATOM 700 N N . THR A 1 91 ? 8.194 -8.157 -0.917 1.00 91.25 91 THR A N 1
ATOM 701 C CA . THR A 1 91 ? 6.911 -8.268 -0.199 1.00 91.25 91 THR A CA 1
ATOM 702 C C . THR A 1 91 ? 5.950 -9.273 -0.802 1.00 91.25 91 THR A C 1
ATOM 704 O O . THR A 1 91 ? 5.265 -9.952 -0.054 1.00 91.25 91 THR A O 1
ATOM 707 N N . CYS A 1 92 ? 5.906 -9.388 -2.123 1.00 89.06 92 CYS A N 1
ATOM 708 C CA . CYS A 1 92 ? 5.046 -10.326 -2.836 1.00 89.06 92 CYS A CA 1
ATOM 709 C C . CYS A 1 92 ? 5.828 -10.922 -4.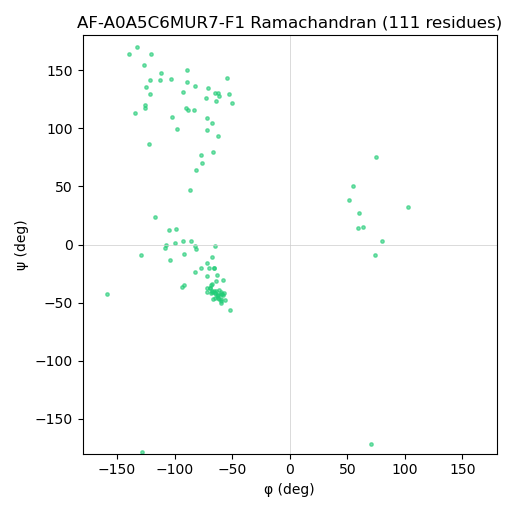007 1.00 89.06 92 CYS A C 1
ATOM 711 O O . CYS A 1 92 ? 6.868 -10.387 -4.386 1.00 89.06 92 CYS A O 1
ATOM 713 N N . SER A 1 93 ? 5.354 -12.026 -4.573 1.00 88.19 93 SER A N 1
ATOM 714 C CA . SER A 1 93 ? 5.955 -12.619 -5.770 1.00 88.19 93 SER A CA 1
ATOM 715 C C . SER A 1 93 ? 5.133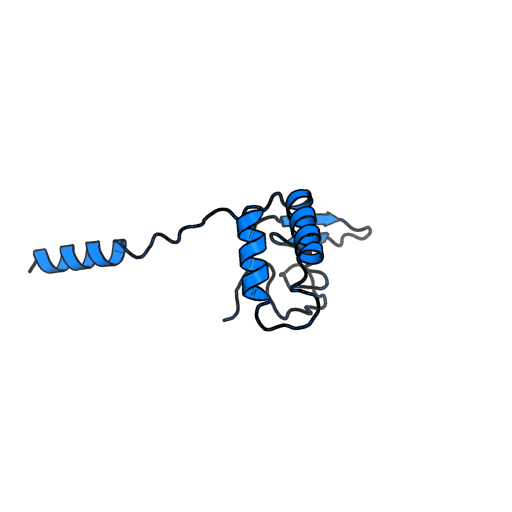 -12.308 -7.015 1.00 88.19 93 SER A C 1
ATOM 717 O O . SER A 1 93 ? 3.903 -12.338 -6.973 1.00 88.19 93 SER A O 1
ATOM 719 N N . ASP A 1 94 ? 5.831 -12.073 -8.122 1.00 84.75 94 ASP A N 1
ATOM 720 C CA . ASP A 1 94 ? 5.294 -12.099 -9.480 1.00 84.75 94 ASP A CA 1
ATOM 721 C C . ASP A 1 94 ? 6.231 -12.921 -10.382 1.00 84.75 94 ASP A C 1
ATOM 723 O O . ASP A 1 94 ? 7.355 -13.248 -9.990 1.00 84.75 94 ASP A O 1
ATOM 727 N N . ASP A 1 95 ? 5.806 -13.233 -11.606 1.00 78.25 95 ASP A N 1
ATOM 728 C CA . ASP A 1 95 ? 6.594 -14.051 -12.546 1.00 78.25 95 ASP A CA 1
ATOM 729 C C . ASP A 1 95 ? 7.913 -13.392 -12.999 1.00 78.25 95 ASP A C 1
ATOM 731 O O . ASP A 1 95 ? 8.677 -13.970 -13.773 1.00 78.25 95 ASP A O 1
ATOM 735 N N . THR A 1 96 ? 8.203 -12.169 -12.541 1.00 70.38 96 THR A N 1
ATOM 736 C CA . THR A 1 96 ? 9.355 -11.380 -12.988 1.00 70.38 96 THR A CA 1
ATOM 737 C C . THR A 1 96 ? 10.512 -11.343 -11.988 1.00 70.38 96 THR A C 1
ATOM 739 O O . THR A 1 96 ? 11.626 -10.980 -12.371 1.00 70.38 96 THR A O 1
ATOM 742 N N . ALA A 1 97 ? 10.303 -11.765 -10.736 1.00 65.44 97 ALA A N 1
ATOM 743 C CA . ALA A 1 97 ? 11.293 -11.662 -9.665 1.00 65.44 97 ALA A CA 1
ATOM 744 C C . ALA A 1 97 ? 11.438 -12.960 -8.837 1.00 65.44 97 ALA A C 1
ATOM 746 O O . ALA A 1 97 ? 10.564 -13.316 -8.056 1.00 65.44 97 ALA A O 1
ATOM 747 N N . LYS A 1 98 ? 12.603 -13.635 -8.911 1.00 67.25 98 LYS A N 1
ATOM 748 C CA . LYS A 1 98 ? 13.007 -14.698 -7.955 1.00 67.25 98 LYS A CA 1
ATOM 749 C C . LYS A 1 98 ? 13.581 -14.086 -6.671 1.00 67.25 98 LYS A C 1
ATOM 751 O O . LYS A 1 98 ? 14.777 -14.199 -6.401 1.00 67.25 98 LYS A O 1
ATOM 756 N N . LEU A 1 99 ? 12.753 -13.359 -5.933 1.00 75.06 99 LEU A N 1
ATOM 757 C CA . LEU A 1 99 ? 13.150 -12.617 -4.736 1.00 75.06 99 LEU A CA 1
ATOM 758 C C . LEU A 1 99 ? 12.356 -13.095 -3.507 1.00 75.06 99 LEU A C 1
ATOM 760 O O . LEU A 1 99 ? 11.373 -13.822 -3.666 1.00 75.06 99 LEU A O 1
ATOM 764 N N . PRO A 1 100 ? 12.803 -12.766 -2.278 1.00 85.06 100 PRO A N 1
ATOM 765 C CA . PRO A 1 100 ? 12.080 -13.134 -1.066 1.00 85.06 100 PRO A CA 1
ATOM 766 C C . PRO A 1 100 ? 10.632 -12.639 -1.121 1.00 85.06 100 PRO A C 1
ATOM 768 O O . PRO A 1 100 ? 10.373 -11.548 -1.621 1.00 85.06 100 PRO A O 1
ATOM 771 N N . ASN A 1 101 ? 9.708 -13.435 -0.587 1.00 89.06 101 ASN A N 1
ATOM 772 C CA . ASN A 1 101 ? 8.297 -13.086 -0.460 1.00 89.06 101 ASN A CA 1
ATOM 773 C C . ASN A 1 101 ? 7.907 -13.176 1.018 1.00 89.06 101 ASN A C 1
ATOM 775 O O . ASN A 1 101 ? 7.474 -14.225 1.494 1.00 89.06 101 ASN A O 1
ATOM 779 N N . ILE A 1 102 ? 8.112 -12.085 1.760 1.00 92.38 102 ILE A N 1
ATOM 780 C CA . ILE A 1 102 ? 7.886 -12.081 3.214 1.00 92.38 102 ILE A CA 1
ATOM 781 C C . ILE A 1 102 ? 6.403 -12.168 3.590 1.00 92.38 102 ILE A C 1
ATOM 783 O O . ILE A 1 102 ? 6.095 -12.539 4.719 1.00 92.38 102 ILE A O 1
ATOM 787 N N . CYS A 1 103 ? 5.489 -11.830 2.674 1.00 90.75 103 CYS A N 1
ATOM 788 C CA . CYS A 1 103 ? 4.051 -11.935 2.918 1.00 90.75 103 CYS A CA 1
ATOM 789 C C . CYS A 1 103 ? 3.466 -13.282 2.475 1.00 90.75 103 CYS A C 1
ATOM 791 O O . CYS A 1 103 ? 2.298 -13.535 2.749 1.00 90.75 103 CYS A O 1
ATOM 793 N N . GLY A 1 104 ? 4.238 -14.131 1.786 1.00 89.25 104 GLY A N 1
ATOM 794 C CA . GLY A 1 104 ? 3.749 -15.404 1.253 1.00 89.25 104 GLY A CA 1
ATOM 795 C C . GLY A 1 104 ? 2.594 -15.255 0.254 1.00 89.25 104 GLY A C 1
ATOM 796 O O . GLY A 1 104 ? 1.780 -16.165 0.145 1.00 89.25 104 GLY A O 1
ATOM 797 N N . ALA A 1 105 ? 2.496 -14.117 -0.445 1.00 87.81 105 ALA A N 1
ATOM 798 C CA . ALA A 1 105 ? 1.352 -13.767 -1.296 1.00 87.81 105 ALA A CA 1
ATOM 799 C C . ALA A 1 105 ? 1.758 -13.389 -2.733 1.00 87.81 105 ALA A C 1
ATOM 801 O O . ALA A 1 105 ? 2.877 -12.919 -2.969 1.00 87.81 105 ALA A O 1
ATOM 802 N N . ASN A 1 106 ? 0.840 -13.561 -3.690 1.00 89.94 106 ASN A N 1
ATOM 803 C CA . ASN A 1 106 ? 1.005 -13.106 -5.076 1.00 89.94 106 ASN A CA 1
ATOM 804 C C . ASN A 1 106 ? 0.659 -11.608 -5.205 1.00 89.94 106 ASN A C 1
ATOM 806 O O . ASN A 1 106 ? -0.345 -11.149 -4.658 1.00 89.94 106 ASN A O 1
ATOM 810 N N . CYS A 1 107 ? 1.474 -10.845 -5.943 1.00 87.94 107 CYS A N 1
ATOM 811 C CA . CYS A 1 107 ? 1.282 -9.409 -6.151 1.00 87.94 107 CYS A CA 1
ATOM 812 C C . CYS A 1 107 ? -0.012 -9.036 -6.901 1.00 87.94 107 CYS A C 1
ATOM 814 O O . CYS A 1 107 ? -0.510 -7.926 -6.721 1.00 87.94 107 CYS A O 1
ATOM 816 N N . THR A 1 108 ? -0.562 -9.922 -7.741 1.00 80.38 108 THR A N 1
ATOM 817 C CA . THR A 1 108 ? -1.785 -9.646 -8.523 1.00 80.38 108 THR A CA 1
ATOM 818 C C . THR A 1 108 ? -3.078 -9.947 -7.770 1.00 80.38 108 THR A C 1
ATOM 820 O O . THR A 1 108 ? -4.154 -9.765 -8.329 1.00 80.38 108 THR A O 1
ATOM 823 N N . GLY A 1 109 ? -2.987 -10.361 -6.503 1.00 66.00 109 GLY A N 1
ATOM 824 C CA . GLY A 1 109 ? -4.155 -10.639 -5.681 1.00 66.00 109 GLY A CA 1
ATOM 825 C C . GLY A 1 109 ? -4.823 -11.954 -6.060 1.00 66.00 109 GLY A C 1
ATOM 826 O O . GLY A 1 109 ? -5.911 -11.970 -6.620 1.00 66.00 109 GLY A O 1
ATOM 827 N N . GLU A 1 110 ? -4.206 -13.062 -5.666 1.00 45.81 110 GLU A N 1
ATOM 828 C CA . GLU A 1 110 ? -4.997 -14.167 -5.133 1.00 45.81 110 GLU A CA 1
ATOM 829 C C . GLU A 1 110 ? -4.910 -14.016 -3.620 1.00 45.81 110 GLU A C 1
ATOM 831 O O . GLU A 1 110 ? -3.889 -14.321 -3.000 1.00 45.81 110 GLU A O 1
ATOM 836 N N . SER A 1 111 ? -5.948 -13.428 -3.029 1.00 45.00 111 SER A N 1
ATOM 837 C CA . SER A 1 111 ? -6.162 -13.525 -1.591 1.00 45.00 111 SER A CA 1
ATOM 838 C C . SER A 1 111 ? -6.360 -15.010 -1.302 1.00 45.00 111 SER A C 1
ATOM 840 O O . SER A 1 111 ? -7.454 -15.524 -1.497 1.00 45.00 111 SER A O 1
ATOM 842 N N . GLY A 1 112 ? -5.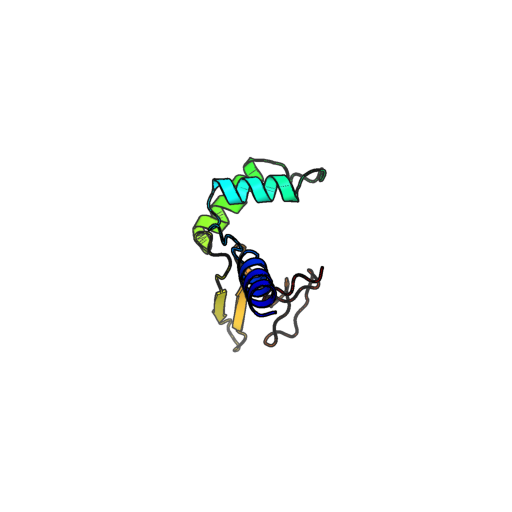282 -15.711 -0.947 1.00 37.41 112 GLY A N 1
ATOM 843 C CA . GLY A 1 112 ? -5.312 -17.105 -0.518 1.00 37.41 112 GLY A CA 1
ATOM 844 C C . GLY A 1 112 ? -6.042 -17.216 0.814 1.00 37.41 112 GLY A C 1
ATOM 845 O O . GLY A 1 112 ? -5.407 -17.267 1.867 1.00 37.41 112 GLY A O 1
ATOM 846 N N . LEU A 1 113 ? -7.370 -17.190 0.743 1.00 29.92 113 LEU A N 1
ATOM 847 C CA . LEU A 1 113 ? -8.302 -17.448 1.828 1.00 29.92 113 LEU A CA 1
ATOM 848 C C . LEU A 1 113 ? -9.331 -18.465 1.338 1.00 29.92 113 LEU A C 1
ATOM 850 O O . LEU A 1 113 ? -9.907 -18.231 0.252 1.00 29.92 113 LEU A O 1
#

Foldseek 3Di:
DPPVVVVVVVVVVPPPCPPPPQDDLVNQLVVQCVVCPPPPPCSNPPVNSVVQSVVLCVPPVSFQADWDWDQDPPRQIWIFGGSNRHICQDDAPDPRDPHHHPPPHHRVDPPPD

InterPro domains:
  IPR001916 Glycoside hydrolase, family 22 [PF00062] (24-108)
  IPR023346 Lysozyme-like domain superfamily [SSF53955] (24-108)

pLDDT: mean 79.1, std 15.38, range [29.92, 96.06]

Sequence (113 aa):
MEGKMRVLLVLLLSCGLVDSQPVNKCHLQELMIQATKGKSNGLSDRTFMAKITCAVETVTRFNTSAVNQMTRTGNRVWKFYGIFQLTNGLTCSDDTAKLPNICGANCTGESGL

Nearest PDB structures (foldseek):
  2eql-assembly1_A  TM=8.116E-01  e=2.566E-04  Equus caballus
  1lhh-assembly1_A  TM=8.081E-01  e=1.188E-03  Homo sapiens
  2bqi-assembly1_A  TM=7.899E-01  e=2.557E-03  Homo sapiens
  2bqc-assembly1_A  TM=7.900E-01  e=3.998E-03  Homo sapiens
  2bqe-assembly1_A  TM=7.944E-01  e=3.519E-03  Homo sapiens

Solvent-accessible surface area (backbone atoms only — not comparable to full-atom values): 6817 Å² total; per-residue (Å²): 125,70,68,64,56,55,53,54,55,55,61,66,64,72,76,67,85,75,77,81,73,79,57,44,75,70,57,46,51,52,52,48,50,62,77,29,63,95,48,93,74,67,66,66,36,67,69,56,49,50,53,51,51,51,49,22,49,74,76,35,66,42,31,63,81,35,74,49,78,45,81,43,95,82,86,48,71,44,43,23,32,29,37,81,50,47,32,27,68,40,42,15,36,49,101,85,39,102,44,56,43,80,66,75,39,48,60,88,65,63,79,91,121

Secondary structure (DSSP, 8-state):
-HHHHHHHHHHHHTT-----PPP-HHHHHHHHHHHHTT--SSTT-HHHHHHHHHHHHHHHTT-TT-EEEEEETTTEEEEEETTTTEETTTTSB-TT-----TT--BTT-----

Radius of gyration: 19.75 Å; Cα contacts (8 Å, |Δi|>4): 132; chains: 1; bounding box: 65×36×40 Å

Organism: NCBI:txid433684